Protein AF-A0A2C9LBY3-F1 (afdb_monomer_lite)

Sequence (89 aa):
MKYSLPKPQGGKHAMNPILCADQPVPDQRPSKKSLQKIDVLSQDIIADMSPFTINDVTSRAAQLGITGRQWSKRNPNDGYRRLNKRKGK

Organism: Biomphalaria glabrata (NCBI:txid6526)

Secondary structure (DSSP, 8-state):
---PPPPP--STT------STT------PPPHHHH----TTSGGGGTSS-SSPPPP-SSHHHHTT--S--S--S-TTS-----TT----

InterPro domains:
  IPR039907 RNA-binding protein NOB1 [PTHR12814] (2-86)

Foldseek 3Di:
DDDDFDDFDDDQLGDGDDPDPPDDDHDLDDDPQQVDDDDPPDPCCVVDPDVGRDHDCPDPSNVSVRDPQRDDPDDPPDDDDDDDDPPDD

pLDDT: mean 85.38, std 11.24, range [44.81, 95.38]

Radius of gyration: 17.83 Å; chains: 1; bounding box: 41×35×46 Å

Structure (mmCIF, N/CA/C/O backbone):
data_AF-A0A2C9LBY3-F1
#
_entry.id   AF-A0A2C9LBY3-F1
#
loop_
_atom_site.group_PDB
_atom_site.id
_atom_site.type_symbol
_atom_site.label_atom_id
_atom_site.label_alt_id
_atom_site.label_comp_id
_atom_site.label_asym_id
_atom_site.label_entity_id
_atom_site.label_seq_id
_atom_site.pdbx_PDB_ins_code
_atom_site.Cartn_x
_atom_site.Cartn_y
_atom_site.Cartn_z
_atom_site.occupancy
_atom_site.B_iso_or_equiv
_atom_site.auth_seq_id
_atom_site.auth_comp_id
_atom_site.auth_asym_id
_atom_site.auth_atom_id
_atom_site.pdbx_PDB_model_num
ATOM 1 N N . MET A 1 1 ? -0.443 -5.498 -26.853 1.00 80.12 1 MET A N 1
ATOM 2 C CA . MET A 1 1 ? 0.031 -4.158 -26.430 1.00 80.12 1 MET A CA 1
ATOM 3 C C . MET A 1 1 ? 1.506 -4.283 -26.066 1.00 80.12 1 MET A C 1
ATOM 5 O O . MET A 1 1 ? 1.831 -5.194 -25.321 1.00 80.12 1 MET A O 1
ATOM 9 N N . LYS A 1 2 ? 2.397 -3.465 -26.644 1.00 90.38 2 LYS A N 1
ATOM 10 C CA . LYS A 1 2 ? 3.859 -3.561 -26.454 1.00 90.38 2 LYS A CA 1
ATOM 11 C C . LYS A 1 2 ? 4.360 -2.328 -25.700 1.00 90.38 2 LYS A C 1
ATOM 13 O O . LYS A 1 2 ? 4.003 -1.215 -26.076 1.00 90.38 2 LYS A O 1
ATOM 18 N N . TYR A 1 3 ? 5.162 -2.535 -24.661 1.00 90.44 3 TYR A N 1
ATOM 19 C CA . TYR A 1 3 ? 5.826 -1.490 -23.878 1.00 90.44 3 TYR A CA 1
ATOM 20 C C . TYR A 1 3 ? 7.117 -2.052 -23.270 1.00 90.44 3 TYR A C 1
ATOM 22 O O . TYR A 1 3 ? 7.288 -3.269 -23.182 1.00 90.44 3 TYR A O 1
ATOM 30 N N . SER A 1 4 ? 8.050 -1.181 -22.892 1.00 91.31 4 SER A N 1
ATOM 31 C CA . SER A 1 4 ? 9.306 -1.583 -22.254 1.00 91.31 4 SER A CA 1
ATOM 32 C C . SER A 1 4 ? 9.075 -1.990 -20.798 1.00 91.31 4 SER A C 1
ATOM 34 O O . SER A 1 4 ? 8.490 -1.221 -20.033 1.00 91.31 4 SER A O 1
ATOM 36 N N . LEU A 1 5 ? 9.563 -3.168 -20.407 1.00 91.00 5 LEU A N 1
ATOM 37 C CA . LEU A 1 5 ? 9.515 -3.636 -19.021 1.00 91.00 5 LEU A CA 1
ATOM 38 C C . LEU A 1 5 ? 10.693 -3.082 -18.200 1.00 91.00 5 LEU A C 1
ATOM 40 O O . LEU A 1 5 ? 11.779 -2.875 -18.752 1.00 91.00 5 LEU A O 1
ATOM 44 N N . PRO A 1 6 ? 10.505 -2.849 -16.888 1.00 91.12 6 PRO A N 1
ATOM 45 C CA . PRO A 1 6 ? 11.604 -2.505 -15.995 1.00 91.12 6 PRO A CA 1
ATOM 46 C C . PRO A 1 6 ? 12.571 -3.686 -15.828 1.00 91.12 6 PRO A C 1
ATOM 48 O O . PRO A 1 6 ? 12.225 -4.841 -16.080 1.00 91.12 6 PRO A O 1
ATOM 51 N N . LYS A 1 7 ? 13.793 -3.395 -15.368 1.00 94.50 7 LYS A N 1
ATOM 52 C CA . LYS A 1 7 ? 14.774 -4.436 -15.029 1.00 94.50 7 LYS A CA 1
ATOM 53 C C . LYS A 1 7 ? 14.231 -5.313 -13.890 1.00 94.50 7 LYS A C 1
ATOM 55 O O . LYS A 1 7 ? 13.665 -4.751 -12.952 1.00 94.50 7 LYS A O 1
ATOM 60 N N . PRO A 1 8 ? 14.429 -6.642 -13.927 1.00 93.56 8 PRO A N 1
ATOM 61 C CA . PRO A 1 8 ? 14.003 -7.514 -12.839 1.00 93.56 8 PRO A CA 1
ATOM 62 C C . PRO A 1 8 ? 14.740 -7.145 -11.546 1.00 93.56 8 PRO A C 1
ATOM 64 O O . PRO A 1 8 ? 15.966 -7.018 -11.539 1.00 93.56 8 PRO A O 1
ATOM 67 N N . GLN A 1 9 ? 13.991 -6.957 -10.458 1.00 93.12 9 GLN A N 1
ATOM 68 C CA . GLN A 1 9 ? 14.530 -6.625 -9.135 1.00 93.12 9 GLN A CA 1
ATOM 69 C C . GLN A 1 9 ? 14.177 -7.700 -8.104 1.00 93.12 9 GLN A C 1
ATOM 71 O O . GLN A 1 9 ? 13.092 -8.280 -8.146 1.00 93.12 9 GLN A O 1
ATOM 76 N N . GLY A 1 10 ? 15.091 -7.950 -7.165 1.00 93.50 10 GLY A N 1
ATOM 77 C CA . GLY A 1 10 ? 14.877 -8.834 -6.016 1.00 93.50 10 GLY A CA 1
ATOM 78 C C . GLY A 1 10 ? 14.661 -8.073 -4.704 1.00 93.50 10 GLY A C 1
ATOM 79 O O . GLY A 1 10 ? 14.742 -6.846 -4.651 1.00 93.50 10 GLY A O 1
ATOM 80 N N . GLY A 1 11 ? 14.420 -8.818 -3.623 1.00 94.31 11 GLY A N 1
ATOM 81 C CA . GLY A 1 11 ? 14.308 -8.289 -2.259 1.00 94.31 11 GLY A CA 1
ATOM 82 C C . GLY A 1 11 ? 12.872 -8.131 -1.745 1.00 94.31 11 GLY A C 1
ATOM 83 O O . GLY A 1 11 ? 11.895 -8.278 -2.477 1.00 94.31 11 GLY A O 1
ATOM 84 N N . LYS A 1 12 ? 12.746 -7.804 -0.451 1.00 92.62 12 LYS A N 1
ATOM 85 C CA . LYS A 1 12 ? 11.463 -7.748 0.284 1.00 92.62 12 LYS A CA 1
ATOM 86 C C . LYS A 1 12 ? 10.458 -6.736 -0.284 1.00 92.62 12 LYS A C 1
ATOM 88 O O . LYS A 1 12 ? 9.259 -6.850 -0.052 1.00 92.62 12 LYS A O 1
ATOM 93 N N . HIS A 1 13 ? 10.941 -5.733 -1.011 1.00 90.50 13 HIS A N 1
ATOM 94 C CA . HIS A 1 13 ? 10.124 -4.635 -1.525 1.00 90.50 13 HIS A CA 1
ATOM 95 C C . HIS A 1 13 ? 10.148 -4.524 -3.055 1.00 90.50 13 HIS A C 1
ATOM 97 O O . HIS A 1 13 ? 9.766 -3.489 -3.591 1.00 90.50 13 HIS A O 1
ATOM 103 N N . ALA A 1 14 ? 10.570 -5.578 -3.764 1.00 91.31 14 ALA A N 1
ATOM 104 C CA . ALA A 1 14 ? 10.522 -5.599 -5.223 1.00 91.31 14 ALA A CA 1
ATOM 105 C C . ALA A 1 14 ? 9.073 -5.505 -5.740 1.00 91.31 14 ALA A C 1
ATOM 107 O O . ALA A 1 14 ? 8.169 -6.149 -5.206 1.00 91.31 14 ALA A O 1
ATOM 108 N N . MET A 1 15 ? 8.853 -4.713 -6.791 1.00 87.81 15 MET A N 1
ATOM 109 C CA . MET A 1 15 ? 7.543 -4.514 -7.426 1.00 87.81 15 MET A CA 1
ATOM 110 C C . MET A 1 15 ? 7.627 -4.806 -8.928 1.00 87.81 15 MET A C 1
ATOM 112 O O . MET A 1 15 ? 7.458 -3.923 -9.763 1.00 87.81 15 MET A O 1
ATOM 116 N N . ASN A 1 16 ? 7.902 -6.062 -9.276 1.00 91.56 16 ASN A N 1
ATOM 117 C CA . ASN A 1 16 ? 7.961 -6.488 -10.675 1.00 91.56 16 ASN A CA 1
ATOM 118 C C . ASN A 1 16 ? 6.546 -6.669 -11.258 1.00 91.56 16 ASN A C 1
ATOM 120 O O . ASN A 1 16 ? 5.647 -7.103 -10.529 1.00 91.56 16 ASN A O 1
ATOM 124 N N . PRO A 1 17 ? 6.332 -6.388 -12.557 1.00 90.44 17 PRO A N 1
ATOM 125 C CA . PRO A 1 17 ? 5.073 -6.711 -13.226 1.00 90.44 17 PRO A CA 1
ATOM 126 C C . PRO A 1 17 ? 4.814 -8.223 -13.183 1.00 90.44 17 PRO A C 1
ATOM 128 O O . PRO A 1 17 ? 5.752 -9.011 -13.296 1.00 90.44 17 PRO A O 1
ATOM 131 N N . ILE A 1 18 ? 3.549 -8.619 -13.017 1.00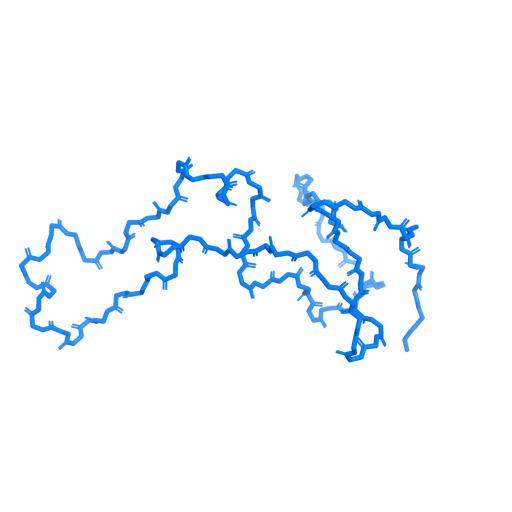 90.94 18 ILE A N 1
ATOM 132 C CA . ILE A 1 18 ? 3.133 -10.029 -13.035 1.00 90.94 18 ILE A CA 1
ATOM 133 C C . ILE A 1 18 ? 2.960 -10.470 -14.487 1.00 90.94 18 ILE A C 1
ATOM 135 O O . ILE A 1 18 ? 2.111 -9.932 -15.196 1.00 90.94 18 ILE A O 1
ATOM 139 N N . LEU A 1 19 ? 3.787 -11.418 -14.921 1.00 91.81 19 LEU A N 1
ATOM 140 C CA . LEU A 1 19 ? 3.804 -11.953 -16.285 1.00 91.81 19 LEU A CA 1
ATOM 141 C C . LEU A 1 19 ? 3.266 -13.390 -16.350 1.00 91.81 19 LEU A C 1
ATOM 143 O O . LEU A 1 19 ? 2.714 -13.779 -17.376 1.00 91.81 19 LEU A O 1
ATOM 147 N N . CYS A 1 20 ? 3.384 -14.141 -15.250 1.00 94.75 20 CYS A N 1
ATOM 148 C CA . CYS A 1 20 ? 2.920 -15.525 -15.111 1.00 94.75 20 CYS A CA 1
ATOM 149 C C . CYS A 1 20 ? 2.044 -15.684 -13.857 1.00 94.75 20 CYS A C 1
ATOM 151 O O . CYS A 1 20 ? 2.164 -14.904 -12.910 1.00 94.75 20 CYS A O 1
ATOM 153 N N . ALA A 1 21 ? 1.163 -16.690 -13.836 1.00 94.19 21 ALA A N 1
ATOM 154 C CA . ALA A 1 21 ? 0.225 -16.919 -12.728 1.00 94.19 21 ALA A CA 1
ATOM 155 C C . ALA A 1 21 ? 0.914 -17.393 -11.435 1.00 94.19 21 ALA A C 1
ATOM 157 O O . ALA A 1 21 ? 0.468 -17.085 -10.334 1.00 94.19 21 ALA A O 1
ATOM 158 N N . ASP A 1 22 ? 2.012 -18.121 -11.584 1.00 95.38 22 ASP A N 1
ATOM 159 C CA . ASP A 1 22 ? 2.850 -18.708 -10.541 1.00 95.38 22 ASP A CA 1
ATOM 160 C C . ASP A 1 22 ? 4.050 -17.821 -10.165 1.00 95.38 22 ASP A C 1
ATOM 162 O O . ASP A 1 22 ? 4.926 -18.237 -9.407 1.00 95.38 22 ASP A O 1
ATOM 166 N N . GLN A 1 23 ? 4.107 -16.583 -10.674 1.00 92.69 23 GLN A N 1
ATOM 167 C CA . GLN A 1 23 ? 5.216 -15.676 -10.401 1.00 92.69 23 GLN A CA 1
ATOM 168 C C . GLN A 1 23 ? 5.311 -15.367 -8.892 1.00 92.69 23 GLN A C 1
ATOM 170 O O . GLN A 1 23 ? 4.352 -14.847 -8.313 1.00 92.69 23 GLN A O 1
ATOM 175 N N . PRO A 1 24 ? 6.466 -15.610 -8.243 1.00 91.62 24 PRO A N 1
ATOM 176 C CA . PRO A 1 24 ? 6.623 -15.343 -6.821 1.00 91.62 24 PRO A CA 1
ATOM 177 C C . PRO A 1 24 ? 6.566 -13.839 -6.541 1.00 91.62 24 PRO A C 1
ATOM 179 O O . PRO A 1 24 ? 7.212 -13.033 -7.218 1.00 91.62 24 PRO A O 1
ATOM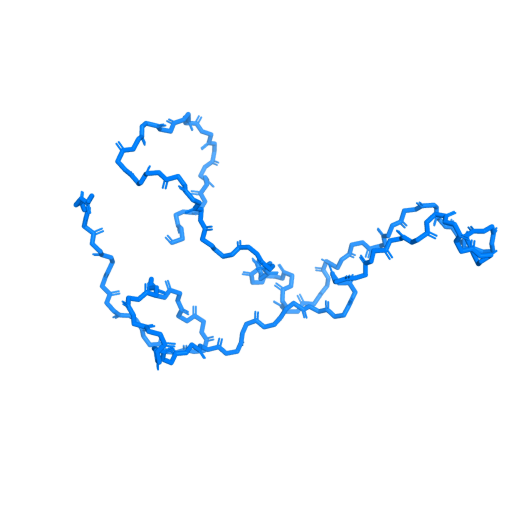 182 N N . VAL A 1 25 ? 5.812 -13.463 -5.508 1.00 91.19 25 VAL A N 1
ATOM 183 C CA . VAL A 1 25 ? 5.659 -12.074 -5.061 1.00 91.19 25 VAL A CA 1
ATOM 184 C C . VAL A 1 25 ? 6.068 -11.921 -3.597 1.00 91.19 25 VAL A C 1
ATOM 186 O O . VAL A 1 25 ? 5.782 -12.804 -2.785 1.00 91.19 25 VAL A O 1
ATOM 189 N N . PRO A 1 26 ? 6.734 -10.815 -3.225 1.00 91.94 26 PRO A N 1
ATOM 190 C CA . PRO A 1 26 ? 7.020 -10.534 -1.827 1.00 91.94 26 PRO A CA 1
ATOM 191 C C . PRO A 1 26 ? 5.735 -10.223 -1.051 1.00 91.94 26 PRO A C 1
ATOM 193 O O . PRO A 1 26 ? 4.786 -9.653 -1.594 1.00 91.94 26 PRO A O 1
ATOM 196 N N . ASP A 1 27 ? 5.726 -10.536 0.246 1.00 90.75 27 ASP A N 1
ATOM 197 C CA . ASP A 1 27 ? 4.595 -10.217 1.118 1.00 90.75 27 ASP A CA 1
ATOM 198 C C . ASP A 1 27 ? 4.536 -8.704 1.404 1.00 90.75 27 ASP A C 1
ATOM 200 O O . ASP A 1 27 ? 5.316 -8.155 2.189 1.00 90.75 27 ASP A O 1
ATOM 204 N N . GLN A 1 28 ? 3.611 -8.022 0.727 1.00 89.94 28 GLN A N 1
ATOM 205 C CA . GLN A 1 28 ? 3.319 -6.597 0.882 1.00 89.94 28 GLN A CA 1
ATOM 206 C C . GLN A 1 28 ? 1.868 -6.408 1.328 1.00 89.94 28 GLN A C 1
ATOM 208 O O . GLN A 1 28 ? 1.044 -5.826 0.622 1.00 89.94 28 GLN A O 1
ATOM 213 N N . ARG A 1 29 ? 1.529 -6.940 2.506 1.00 90.56 29 ARG A N 1
ATOM 214 C CA . ARG A 1 29 ? 0.178 -6.819 3.063 1.00 90.56 29 ARG A CA 1
ATOM 215 C C . ARG A 1 29 ? -0.097 -5.434 3.665 1.00 90.56 29 ARG A C 1
ATOM 217 O O . ARG A 1 29 ? 0.745 -4.898 4.391 1.00 90.56 29 ARG A O 1
ATOM 224 N N . PRO A 1 30 ? -1.287 -4.865 3.412 1.00 91.81 30 PRO A N 1
ATOM 225 C CA . PRO A 1 30 ? -1.763 -3.686 4.123 1.00 91.81 30 PRO A CA 1
ATOM 226 C C . PRO A 1 30 ? -2.043 -4.012 5.600 1.00 91.81 30 PRO A C 1
ATOM 228 O O . PRO A 1 30 ? -2.291 -5.163 5.968 1.00 91.81 30 PRO A O 1
ATOM 231 N N . SER A 1 31 ? -2.012 -2.997 6.464 1.00 92.38 31 SER A N 1
ATOM 232 C CA . SER A 1 31 ? -2.354 -3.174 7.878 1.00 92.38 31 SER A CA 1
ATOM 233 C C . SER A 1 31 ? -3.854 -3.427 8.050 1.00 92.38 31 SER A C 1
ATOM 235 O O . SER A 1 31 ? -4.668 -2.965 7.245 1.00 92.38 31 SER A O 1
ATOM 237 N N . LYS A 1 32 ? -4.245 -4.086 9.149 1.00 91.69 32 LYS A N 1
ATOM 238 C CA . LYS A 1 32 ? -5.666 -4.291 9.485 1.00 91.69 32 LYS A CA 1
ATOM 239 C C . LYS A 1 32 ? -6.436 -2.970 9.531 1.00 91.69 32 LYS A C 1
ATOM 241 O O . LYS A 1 32 ? -7.521 -2.888 8.974 1.00 91.69 32 LYS A O 1
ATOM 246 N N . LYS A 1 33 ? -5.834 -1.927 10.111 1.00 91.50 33 LYS A N 1
ATOM 247 C CA . LYS A 1 33 ? -6.418 -0.584 10.195 1.00 91.50 33 LYS A CA 1
ATOM 248 C C . LYS A 1 33 ? -6.683 0.022 8.814 1.00 91.50 33 LYS A C 1
ATOM 250 O O . LYS A 1 33 ? -7.746 0.573 8.585 1.00 91.50 33 LYS A O 1
ATOM 255 N N . SER A 1 34 ? -5.764 -0.147 7.861 1.00 90.44 34 SER A N 1
ATOM 256 C CA . SER A 1 34 ? -5.964 0.339 6.485 1.00 90.44 34 SER A CA 1
ATOM 257 C C . SER A 1 34 ? -7.013 -0.448 5.683 1.00 90.44 34 SER A C 1
ATOM 259 O O . SER A 1 34 ? -7.504 0.045 4.671 1.00 90.44 34 SER A O 1
ATOM 261 N N . LEU A 1 35 ? -7.339 -1.672 6.113 1.00 90.75 35 LEU A N 1
ATOM 262 C CA . LEU A 1 35 ? -8.368 -2.514 5.497 1.00 90.75 35 LEU A CA 1
ATOM 263 C C . LEU A 1 35 ? -9.768 -2.267 6.068 1.00 90.75 35 LEU A C 1
ATOM 265 O O . LEU A 1 35 ? -10.745 -2.696 5.452 1.00 90.75 35 LEU A O 1
ATOM 269 N N . GLN A 1 36 ? -9.867 -1.615 7.229 1.00 90.12 36 GLN A N 1
ATOM 270 C CA . GLN A 1 36 ? -11.145 -1.317 7.860 1.00 90.12 36 GLN A CA 1
ATOM 271 C C . GLN A 1 36 ? -11.988 -0.434 6.942 1.00 90.12 36 GLN A C 1
ATOM 273 O O . GLN A 1 36 ? -11.514 0.543 6.363 1.00 90.12 36 GLN A O 1
ATOM 278 N N . LYS A 1 37 ? -13.258 -0.804 6.817 1.00 88.88 37 LYS A N 1
ATOM 279 C CA . LYS A 1 37 ? -14.301 -0.008 6.184 1.00 88.88 37 LYS A CA 1
ATOM 280 C C . LYS A 1 37 ? -15.410 0.167 7.199 1.00 88.88 37 LYS A C 1
ATOM 282 O O . LYS A 1 37 ? -15.648 -0.733 7.999 1.00 88.88 37 LYS A O 1
ATOM 287 N N . ILE A 1 38 ? -16.070 1.310 7.137 1.00 89.75 38 ILE A N 1
ATOM 288 C CA . ILE A 1 38 ? -17.269 1.540 7.926 1.00 89.75 38 ILE A CA 1
ATOM 289 C C . ILE A 1 38 ? -18.440 0.816 7.298 1.00 89.75 38 ILE A C 1
ATOM 291 O O . ILE A 1 38 ? -18.668 0.921 6.091 1.00 89.75 38 ILE A O 1
ATOM 295 N N . ASP A 1 39 ? -19.185 0.138 8.155 1.00 90.06 39 ASP A N 1
ATOM 296 C CA . ASP A 1 39 ? -20.525 -0.328 7.864 1.00 90.06 39 ASP A CA 1
ATOM 297 C C . ASP A 1 39 ? -21.535 0.640 8.482 1.00 90.06 39 ASP A C 1
ATOM 299 O O . ASP A 1 39 ? -21.769 0.611 9.682 1.00 90.06 39 ASP A O 1
ATOM 303 N N . VAL A 1 40 ? -22.121 1.509 7.655 1.00 88.75 40 VAL A N 1
ATOM 304 C CA . VAL A 1 40 ? -23.061 2.558 8.096 1.00 88.75 40 VAL A CA 1
ATOM 305 C C . VAL A 1 40 ? -24.345 1.973 8.699 1.00 88.75 40 VAL A C 1
ATOM 307 O O . VAL A 1 40 ? -25.049 2.666 9.426 1.00 88.75 40 VAL A O 1
ATOM 310 N N . LEU A 1 41 ? -24.660 0.709 8.405 1.00 90.44 41 LEU A N 1
ATOM 311 C CA . LEU A 1 41 ? -25.855 0.037 8.911 1.00 90.44 41 LEU A CA 1
ATOM 312 C C . LEU A 1 41 ? -25.599 -0.721 10.219 1.00 90.44 41 LEU A C 1
ATOM 314 O O . LEU A 1 41 ? -26.525 -1.342 10.746 1.00 90.44 41 LEU A O 1
ATOM 318 N N . SER A 1 42 ? -24.371 -0.693 10.745 1.00 88.25 42 SER A N 1
ATOM 319 C CA . SER A 1 42 ? -24.076 -1.348 12.012 1.00 88.25 42 SER A CA 1
ATOM 320 C C . SER A 1 42 ? -24.662 -0.548 13.181 1.00 88.25 42 SER A C 1
ATOM 322 O O . SER A 1 42 ? -24.709 0.683 13.174 1.00 88.25 42 SER A O 1
ATOM 324 N N . GLN A 1 43 ? -25.120 -1.263 14.209 1.00 84.50 43 GLN A N 1
ATOM 325 C CA . GLN A 1 43 ? -25.671 -0.650 15.424 1.00 84.50 43 GLN A CA 1
ATOM 326 C C . GLN A 1 43 ? -24.609 0.159 16.188 1.00 84.50 43 GLN A C 1
ATOM 328 O O . GLN A 1 43 ? -24.936 1.131 16.867 1.00 84.50 43 GLN A O 1
ATOM 333 N N . ASP A 1 44 ? -23.337 -0.198 16.008 1.00 83.75 44 ASP A N 1
ATOM 334 C CA . ASP A 1 44 ? -22.199 0.402 16.702 1.00 83.75 44 ASP A CA 1
ATOM 335 C C . ASP A 1 44 ? -21.782 1.767 16.121 1.00 83.75 44 ASP A C 1
ATOM 337 O O . ASP A 1 44 ? -21.052 2.508 16.774 1.00 83.75 44 ASP A O 1
ATOM 341 N N . ILE A 1 45 ? -22.288 2.163 14.942 1.00 84.12 45 ILE A N 1
ATOM 342 C CA . ILE A 1 45 ? -21.984 3.465 14.308 1.00 84.12 45 ILE A CA 1
ATOM 343 C C . ILE A 1 45 ? -22.313 4.651 15.217 1.00 84.12 45 ILE A C 1
ATOM 345 O O . ILE A 1 45 ? -21.605 5.655 15.200 1.00 84.12 45 ILE A O 1
ATOM 349 N N . ILE A 1 46 ? -23.395 4.552 15.995 1.00 83.19 46 ILE A N 1
ATOM 350 C CA . ILE A 1 46 ? -23.849 5.626 16.893 1.00 83.19 46 ILE A CA 1
ATOM 351 C C . ILE A 1 46 ? -22.933 5.734 18.121 1.00 83.19 46 ILE A C 1
ATOM 353 O O . ILE A 1 46 ? -22.791 6.814 18.691 1.00 83.19 46 ILE A O 1
ATOM 357 N N . ALA A 1 47 ? -22.322 4.619 18.528 1.00 79.94 47 ALA A N 1
ATOM 358 C CA . ALA A 1 47 ? -21.431 4.547 19.682 1.00 79.94 47 ALA A CA 1
ATOM 359 C C . ALA A 1 47 ? -19.980 4.931 19.343 1.00 79.94 47 ALA A C 1
ATOM 361 O O . ALA A 1 47 ? -19.207 5.260 20.244 1.00 79.94 47 ALA A O 1
ATOM 362 N N . ASP A 1 48 ? -19.605 4.898 18.063 1.00 80.12 48 ASP A N 1
ATOM 363 C CA . ASP A 1 48 ? -18.263 5.248 17.613 1.00 80.12 48 ASP A CA 1
ATOM 364 C C . ASP A 1 48 ? -17.991 6.761 17.688 1.00 80.12 48 ASP A C 1
ATOM 366 O O . ASP A 1 48 ? -18.832 7.609 17.395 1.00 80.12 48 ASP A O 1
ATOM 370 N N . MET A 1 49 ? -16.748 7.118 18.025 1.00 83.06 49 MET A N 1
ATOM 371 C CA . MET A 1 49 ? -16.306 8.517 18.179 1.00 83.06 49 MET A CA 1
ATOM 372 C C . MET A 1 49 ? -16.331 9.326 16.869 1.00 83.06 49 MET A C 1
ATOM 374 O O . MET A 1 49 ? -16.206 10.550 16.894 1.00 83.06 49 MET A O 1
ATOM 378 N N . SER A 1 50 ? -16.400 8.658 15.714 1.00 86.44 50 SER A N 1
ATOM 379 C CA . SER A 1 50 ? -16.327 9.277 14.391 1.00 86.44 50 SER A CA 1
ATOM 380 C C . SER A 1 50 ? -17.119 8.458 13.369 1.00 86.44 50 SER A C 1
ATOM 382 O O . SER A 1 50 ? -16.917 7.248 13.290 1.00 86.44 50 SER A O 1
ATOM 384 N N . PRO A 1 51 ? -17.906 9.105 12.488 1.00 87.50 51 PRO A N 1
ATOM 385 C CA . PRO A 1 51 ? -18.617 8.434 11.399 1.00 87.50 51 PRO A CA 1
ATOM 386 C C . PRO A 1 51 ? -17.694 8.053 10.225 1.00 87.50 51 PRO A C 1
ATOM 388 O O . PRO A 1 51 ? -18.178 7.642 9.174 1.00 87.50 51 PRO A O 1
ATOM 391 N N . PHE A 1 52 ? -16.373 8.242 10.361 1.00 88.56 52 PHE A N 1
ATOM 392 C CA . PHE A 1 52 ? -15.344 7.927 9.362 1.00 88.56 52 PHE A CA 1
ATOM 393 C C . PHE A 1 52 ? -14.227 7.042 9.932 1.00 88.56 52 PHE A C 1
ATOM 395 O O . PHE A 1 52 ? -13.862 7.157 11.104 1.00 88.56 52 PHE A O 1
ATOM 402 N N . THR A 1 53 ? -13.659 6.179 9.079 1.00 89.19 53 THR A N 1
ATOM 403 C CA . THR A 1 53 ? -12.615 5.221 9.453 1.00 89.19 53 THR A CA 1
ATOM 404 C C . THR A 1 53 ? -11.326 5.969 9.710 1.00 89.19 53 THR A C 1
ATOM 406 O O . THR A 1 53 ? -10.940 6.847 8.934 1.00 89.19 53 THR A O 1
ATOM 409 N N . ILE A 1 54 ? -10.594 5.563 10.741 1.00 90.44 54 ILE A N 1
ATOM 410 C CA . I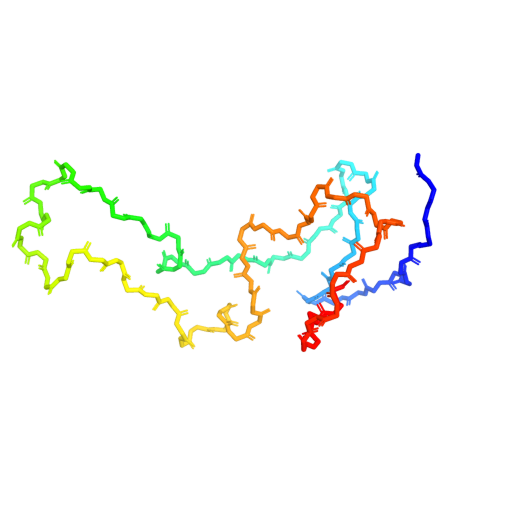LE A 1 54 ? -9.294 6.155 11.028 1.00 90.44 54 ILE A CA 1
ATOM 411 C C . ILE A 1 54 ? -8.254 5.583 10.062 1.00 90.44 54 ILE A C 1
ATOM 413 O O . ILE A 1 54 ? -7.942 4.393 10.099 1.00 90.44 54 ILE A O 1
ATOM 417 N N . ASN A 1 55 ? -7.650 6.450 9.250 1.00 91.31 55 ASN A N 1
ATOM 418 C CA . ASN A 1 55 ? -6.574 6.058 8.345 1.00 91.31 55 ASN A CA 1
ATOM 419 C C . ASN A 1 55 ? -5.341 5.547 9.107 1.00 91.31 55 ASN A C 1
ATOM 421 O O . ASN A 1 55 ? -4.997 6.009 10.201 1.00 91.31 55 ASN A O 1
ATOM 425 N N . ASP A 1 56 ? -4.643 4.592 8.501 1.00 92.69 56 ASP A N 1
ATOM 426 C CA . ASP A 1 56 ? -3.345 4.144 8.987 1.00 92.69 56 ASP A CA 1
ATOM 427 C C . ASP A 1 56 ? -2.228 5.049 8.457 1.00 92.69 56 ASP A C 1
ATOM 429 O O . ASP A 1 56 ? -2.003 5.132 7.252 1.00 92.69 56 ASP A O 1
ATOM 433 N N . VAL A 1 57 ? -1.534 5.725 9.372 1.00 93.75 57 VAL A N 1
ATOM 434 C CA . VAL A 1 57 ? -0.441 6.664 9.064 1.00 93.75 57 VAL A CA 1
ATOM 435 C C . VAL A 1 57 ? 0.882 6.208 9.688 1.00 93.75 57 VAL A C 1
ATOM 437 O O . VAL A 1 57 ? 1.955 6.580 9.221 1.00 93.75 57 VAL A O 1
ATOM 440 N N . THR A 1 58 ? 0.828 5.389 10.740 1.00 94.94 58 THR A N 1
ATOM 441 C CA . THR A 1 58 ? 1.992 5.074 11.579 1.00 94.94 58 THR A CA 1
ATOM 442 C C . THR A 1 58 ? 2.662 3.761 11.205 1.00 94.94 58 THR A C 1
ATOM 444 O O . THR A 1 58 ? 3.850 3.587 11.479 1.00 94.94 58 THR A O 1
ATOM 447 N N . SER A 1 59 ? 1.940 2.825 10.581 1.00 94.25 59 SER A N 1
ATOM 448 C CA . SER A 1 59 ? 2.506 1.514 10.281 1.00 94.25 59 SER A CA 1
ATOM 449 C C . SER A 1 59 ? 3.616 1.571 9.227 1.00 94.25 59 SER A C 1
ATOM 451 O O . SER A 1 59 ? 3.687 2.461 8.372 1.00 94.25 59 SER A O 1
ATOM 453 N N . ARG A 1 60 ? 4.469 0.539 9.217 1.00 92.50 60 ARG A N 1
ATOM 454 C CA . ARG A 1 60 ? 5.478 0.375 8.163 1.00 92.50 60 ARG A CA 1
ATOM 455 C C . ARG A 1 60 ? 4.846 0.220 6.776 1.00 92.50 60 ARG A C 1
ATOM 457 O O . ARG A 1 60 ? 5.429 0.674 5.795 1.00 92.50 60 ARG A O 1
ATOM 464 N N . ALA A 1 61 ? 3.661 -0.387 6.692 1.00 91.31 61 ALA A N 1
ATOM 465 C CA . ALA A 1 61 ? 2.931 -0.536 5.437 1.00 91.31 61 ALA A CA 1
ATOM 466 C C . ALA A 1 61 ? 2.468 0.823 4.887 1.00 91.31 61 ALA A C 1
ATOM 468 O O . ALA A 1 61 ? 2.599 1.065 3.686 1.00 91.31 61 ALA A O 1
ATOM 469 N N . ALA A 1 62 ? 2.031 1.733 5.767 1.00 92.25 62 ALA A N 1
ATOM 470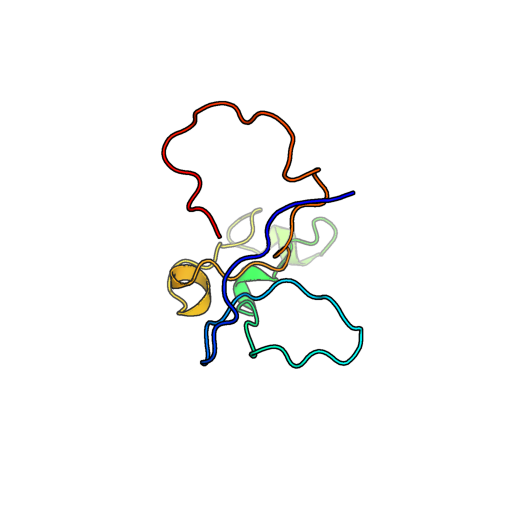 C CA . ALA A 1 62 ? 1.672 3.101 5.402 1.00 92.25 62 ALA A CA 1
ATOM 471 C C . ALA A 1 62 ? 2.880 3.876 4.850 1.00 92.25 62 ALA A C 1
ATOM 473 O O . ALA A 1 62 ? 2.798 4.471 3.777 1.00 92.25 62 ALA A O 1
ATOM 474 N N . GLN A 1 63 ? 4.038 3.787 5.516 1.00 92.81 63 GLN A N 1
ATOM 475 C CA . GLN A 1 63 ? 5.278 4.431 5.054 1.00 92.81 63 GLN A CA 1
ATOM 476 C C . GLN A 1 63 ? 5.747 3.921 3.682 1.00 92.81 63 GLN A C 1
ATOM 478 O O . GLN A 1 63 ? 6.273 4.688 2.875 1.00 92.81 63 GLN A O 1
ATOM 483 N N . LEU A 1 64 ? 5.559 2.626 3.411 1.00 90.44 64 LEU A N 1
ATOM 484 C CA . LEU A 1 64 ? 5.906 1.998 2.134 1.00 90.44 64 LEU A CA 1
ATOM 485 C C . LEU A 1 64 ? 4.861 2.252 1.033 1.00 90.44 64 LEU A C 1
ATOM 487 O O . LEU A 1 64 ? 5.090 1.883 -0.118 1.00 90.44 64 LEU A O 1
ATOM 491 N N . GLY A 1 65 ? 3.728 2.884 1.355 1.00 88.88 65 GLY A N 1
ATOM 492 C CA . GLY A 1 65 ? 2.647 3.132 0.402 1.00 88.88 65 GLY A CA 1
ATOM 493 C C . GLY A 1 65 ? 1.990 1.847 -0.106 1.00 88.88 65 GLY A C 1
ATOM 494 O O . GLY A 1 65 ? 1.537 1.799 -1.253 1.00 88.88 65 GLY A O 1
ATOM 495 N N . ILE A 1 66 ? 1.972 0.802 0.727 1.00 89.31 66 ILE A N 1
ATOM 496 C CA . ILE A 1 66 ? 1.346 -0.478 0.406 1.00 89.31 66 ILE A CA 1
ATOM 497 C C . ILE A 1 66 ? -0.168 -0.281 0.409 1.00 89.31 66 ILE A C 1
ATOM 499 O O . ILE A 1 66 ? -0.769 0.051 1.429 1.00 89.31 66 ILE A O 1
ATOM 503 N N . THR A 1 67 ? -0.791 -0.496 -0.747 1.00 80.06 67 THR A N 1
ATOM 504 C CA . THR A 1 67 ? -2.244 -0.435 -0.912 1.00 80.06 67 THR A CA 1
ATOM 505 C C . THR A 1 67 ? -2.716 -1.639 -1.718 1.00 80.06 67 THR A C 1
ATOM 507 O O . THR A 1 67 ? -1.978 -2.175 -2.5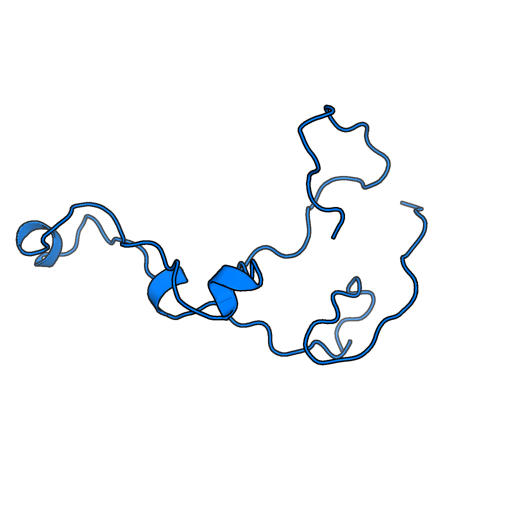42 1.00 80.06 67 THR A O 1
ATOM 510 N N . GLY A 1 68 ? -3.971 -2.053 -1.530 1.00 70.69 68 GLY A N 1
ATOM 511 C CA . GLY A 1 68 ? -4.545 -3.214 -2.225 1.00 70.69 68 GLY A CA 1
ATOM 512 C C . GLY A 1 68 ? -4.710 -3.067 -3.749 1.00 70.69 68 GLY A C 1
ATOM 513 O O . GLY A 1 68 ? -5.274 -3.952 -4.384 1.00 70.69 68 GLY A O 1
ATOM 514 N N . ARG A 1 69 ? -4.265 -1.959 -4.362 1.00 63.69 69 ARG A N 1
ATOM 515 C CA . ARG A 1 69 ? -4.290 -1.739 -5.818 1.00 63.69 69 ARG A CA 1
ATOM 516 C C . ARG A 1 69 ? -2.889 -1.392 -6.302 1.00 63.69 69 ARG A C 1
ATOM 518 O O . ARG A 1 69 ? -2.487 -0.229 -6.313 1.00 63.69 69 ARG A O 1
ATOM 525 N N . GLN A 1 70 ? -2.145 -2.415 -6.702 1.00 65.44 70 GLN A N 1
ATOM 526 C CA . GLN A 1 70 ? -0.746 -2.244 -7.080 1.00 65.44 70 GLN A CA 1
ATOM 527 C C . GLN A 1 70 ? -0.568 -1.799 -8.538 1.00 65.44 70 GLN A C 1
ATOM 529 O O . GLN A 1 70 ? 0.296 -0.968 -8.813 1.00 65.44 70 GLN A O 1
ATOM 534 N N . TRP A 1 71 ? -1.428 -2.273 -9.447 1.00 72.88 71 TRP A N 1
ATOM 535 C CA . TRP A 1 71 ? -1.275 -2.066 -10.888 1.00 72.88 71 TRP A CA 1
ATOM 536 C C . TRP A 1 71 ? -2.468 -1.324 -11.495 1.00 72.88 71 TRP A C 1
ATOM 538 O O . TRP A 1 71 ? -3.631 -1.653 -11.254 1.00 72.88 71 TRP A O 1
ATOM 548 N N . SER A 1 72 ? -2.163 -0.291 -12.280 1.00 76.69 72 SER A N 1
ATOM 549 C CA . SER A 1 72 ? -3.155 0.456 -13.053 1.00 76.69 72 SER A CA 1
ATOM 550 C C . SER A 1 72 ? -3.637 -0.389 -14.231 1.00 76.69 72 SER A C 1
ATOM 552 O O . SER A 1 72 ? -2.831 -1.026 -14.898 1.00 76.69 72 SER A O 1
ATOM 554 N N . LYS A 1 73 ? -4.939 -0.341 -14.535 1.00 82.56 73 LYS A N 1
ATOM 555 C CA . LYS A 1 73 ? -5.510 -0.966 -15.744 1.00 82.56 73 LYS A CA 1
ATOM 556 C C . LYS A 1 73 ? -5.272 -0.143 -17.019 1.00 82.56 73 LYS A C 1
ATOM 558 O O . LYS A 1 73 ? -5.706 -0.541 -18.095 1.00 82.56 73 LYS A O 1
ATOM 563 N N . ARG A 1 74 ? -4.659 1.038 -16.900 1.00 86.12 74 ARG A N 1
ATOM 564 C CA . ARG A 1 74 ? -4.442 1.952 -18.025 1.00 86.12 74 ARG A CA 1
ATOM 565 C C . ARG A 1 74 ? -3.287 1.477 -18.906 1.00 86.12 74 ARG A C 1
ATOM 567 O O . ARG A 1 74 ? -2.288 0.983 -18.391 1.00 86.12 74 ARG A O 1
ATOM 574 N N . ASN A 1 75 ? -3.402 1.721 -20.209 1.00 88.19 75 ASN A N 1
ATOM 575 C CA . ASN A 1 75 ? -2.312 1.550 -21.158 1.00 88.19 75 ASN A CA 1
ATOM 576 C C . ASN A 1 75 ? -1.083 2.389 -20.739 1.00 88.19 75 ASN A C 1
ATOM 578 O O . ASN A 1 75 ? -1.200 3.613 -20.608 1.00 88.19 75 ASN A O 1
ATOM 582 N N . PRO A 1 76 ? 0.098 1.775 -20.549 1.00 86.88 76 PRO A N 1
ATOM 583 C CA . PRO A 1 76 ? 1.317 2.500 -20.195 1.00 86.88 76 PRO A CA 1
ATOM 584 C C . PRO A 1 76 ? 1.783 3.478 -21.284 1.00 86.88 76 PRO A C 1
ATOM 586 O O . PRO A 1 76 ? 2.499 4.421 -20.961 1.00 86.88 76 PRO A O 1
ATOM 589 N N . ASN A 1 77 ? 1.346 3.297 -22.536 1.00 89.50 77 ASN A N 1
ATOM 590 C CA . ASN A 1 77 ? 1.719 4.157 -23.663 1.00 89.50 77 ASN A CA 1
ATOM 591 C C . ASN A 1 77 ? 0.858 5.432 -23.777 1.00 89.50 77 ASN A C 1
ATOM 593 O O . ASN A 1 77 ? 1.116 6.259 -24.649 1.00 89.50 77 ASN A O 1
ATOM 597 N N . ASP A 1 78 ? -0.165 5.609 -22.934 1.00 89.56 78 ASP A N 1
ATOM 598 C CA . ASP A 1 78 ? -1.010 6.805 -22.976 1.00 89.56 78 ASP A CA 1
ATOM 599 C C . ASP A 1 78 ? -0.332 8.023 -22.327 1.00 89.56 78 ASP A C 1
ATOM 601 O O . ASP A 1 78 ? 0.374 7.920 -21.322 1.00 89.56 78 ASP A O 1
ATOM 605 N N . GLY A 1 79 ? -0.663 9.222 -22.815 1.00 82.94 79 GLY A N 1
ATOM 606 C CA . GLY A 1 79 ? -0.226 10.481 -22.210 1.00 82.94 79 GLY A CA 1
ATOM 607 C C . GLY A 1 79 ? -0.733 10.689 -20.771 1.00 82.94 79 GLY A C 1
ATOM 608 O O . GLY A 1 79 ? -1.893 10.415 -20.432 1.00 82.94 79 GLY A O 1
ATOM 609 N N . TYR A 1 80 ? 0.125 11.231 -19.905 1.00 78.25 80 TYR A N 1
ATOM 610 C CA . TYR A 1 80 ? -0.215 11.617 -18.532 1.00 78.25 80 TYR A CA 1
ATOM 611 C C . TYR A 1 80 ? -0.235 13.139 -18.381 1.00 78.25 80 TYR A C 1
ATOM 613 O O . TYR A 1 80 ? 0.644 13.836 -18.885 1.00 78.25 80 TYR A O 1
ATOM 621 N N . ARG A 1 81 ? -1.204 13.663 -17.617 1.00 81.50 81 ARG A N 1
ATOM 622 C CA . ARG A 1 81 ? -1.128 15.046 -17.126 1.00 81.50 81 ARG A CA 1
ATOM 623 C C . ARG A 1 81 ? 0.087 15.168 -16.203 1.00 81.50 81 ARG A C 1
ATOM 625 O O . ARG A 1 81 ? 0.239 14.351 -15.292 1.00 81.50 81 ARG A O 1
ATOM 632 N N . ARG A 1 82 ? 0.936 16.175 -16.437 1.00 69.69 82 ARG A N 1
ATOM 633 C CA . ARG A 1 82 ? 2.080 16.501 -15.573 1.00 69.69 82 ARG A CA 1
ATOM 634 C C . ARG A 1 82 ? 1.562 17.025 -14.230 1.00 69.69 82 ARG A C 1
ATOM 636 O O . ARG A 1 82 ? 1.333 18.214 -14.073 1.00 69.69 82 ARG A O 1
ATOM 643 N N . LEU A 1 83 ? 1.340 16.122 -13.280 1.00 69.00 83 LEU A N 1
ATOM 644 C CA . LEU A 1 83 ? 1.215 16.455 -11.861 1.00 69.00 83 LEU A CA 1
ATOM 645 C C . LEU A 1 83 ? 2.564 16.189 -11.181 1.00 69.00 83 LEU A C 1
ATOM 647 O O . LEU A 1 83 ? 3.296 15.295 -11.619 1.00 69.00 83 LEU A O 1
ATOM 651 N N . ASN A 1 84 ? 2.870 16.947 -10.119 1.00 60.16 84 ASN A N 1
ATOM 652 C CA . ASN A 1 84 ? 4.031 16.734 -9.243 1.00 60.16 84 ASN A CA 1
ATOM 653 C C . ASN A 1 84 ? 4.271 15.237 -9.035 1.00 60.16 84 ASN A C 1
ATOM 655 O O . ASN A 1 84 ? 3.317 14.531 -8.705 1.00 60.16 84 ASN A O 1
ATOM 659 N N . LYS A 1 85 ? 5.511 14.782 -9.309 1.00 57.28 85 LYS A N 1
ATOM 660 C CA . LYS A 1 85 ? 5.943 13.374 -9.423 1.0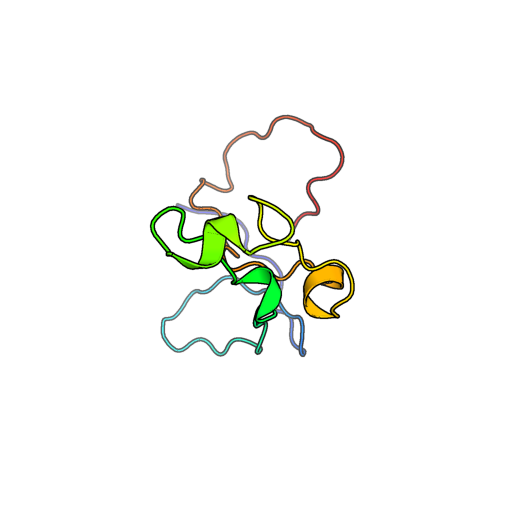0 57.28 85 LYS A CA 1
ATOM 661 C C . LYS A 1 85 ? 4.913 12.405 -8.835 1.00 57.28 85 LYS A C 1
ATOM 663 O O . LYS A 1 85 ? 4.955 12.076 -7.650 1.00 57.28 85 LYS A O 1
ATOM 668 N N . ARG A 1 86 ? 4.037 11.865 -9.689 1.00 55.66 86 ARG A N 1
ATOM 669 C CA . ARG A 1 86 ? 3.544 10.506 -9.455 1.00 55.66 86 ARG A CA 1
ATOM 670 C C . ARG A 1 86 ? 4.814 9.676 -9.392 1.00 55.66 86 ARG A C 1
ATOM 672 O O . ARG A 1 86 ? 5.470 9.555 -10.422 1.00 55.66 86 ARG A O 1
ATOM 679 N N . LYS A 1 87 ? 5.240 9.248 -8.196 1.00 47.94 87 LYS A N 1
ATOM 680 C CA . LYS A 1 87 ? 6.389 8.347 -8.060 1.00 47.94 87 LYS A CA 1
ATOM 681 C C . LYS A 1 87 ? 6.162 7.238 -9.084 1.00 47.94 87 LYS A C 1
ATOM 683 O O . LYS A 1 87 ? 5.168 6.520 -8.976 1.00 47.94 87 LYS A O 1
ATOM 688 N N . GLY A 1 88 ? 7.004 7.210 -10.118 1.00 45.78 88 GLY A N 1
ATOM 689 C CA . GLY A 1 88 ? 7.061 6.087 -11.037 1.00 45.78 88 GLY A CA 1
ATOM 690 C C . GLY A 1 88 ? 7.299 4.871 -10.161 1.00 45.78 88 GLY A C 1
ATOM 691 O O . GLY A 1 88 ? 8.263 4.864 -9.394 1.00 45.78 88 GLY A O 1
ATOM 692 N N . LYS A 1 89 ? 6.320 3.973 -10.160 1.00 44.81 89 LYS A N 1
ATOM 693 C CA . LYS A 1 89 ? 6.433 2.659 -9.547 1.00 44.81 89 LYS A CA 1
ATOM 694 C C . LYS A 1 89 ? 7.121 1.755 -10.552 1.00 44.81 89 LYS A C 1
ATOM 696 O O . LYS A 1 89 ? 6.729 1.847 -11.738 1.00 44.81 89 LYS A O 1
#